Protein AF-X1SGE2-F1 (afdb_monomer_lite)

Secondary structure (DSSP, 8-state):
-------TTSTTHHHHHHHHHHHHHHHHHHHHHHHHHHHHHHHHHHHHHHHHHHHHHHHHHHHHHHHHHHHHHHHH---HHHHHHHHHHHHHHHHHHHHHHHHHHHHHHHHHHHHHHHHHHHHHT-

Sequence (126 aa):
MFPIGGNRHIAWKTQGDIHYHFFKNLFCDINYGVFKLFDRYILKEIISPFIIGLFAYTFVLLMNQILDMSELFIERGVPLQVVLVLFIYLIPAMMAFSLPMSVLLGTLSGLSRMSSDIEVTALKTL

pLDDT: mean 71.1, std 13.24, range [40.53, 89.94]

Structure (mmCIF, N/CA/C/O backbone):
data_AF-X1SGE2-F1
#
_entry.id   AF-X1SGE2-F1
#
loop_
_atom_site.group_PDB
_atom_site.id
_atom_site.type_symbol
_atom_site.label_atom_id
_atom_site.label_alt_id
_atom_site.label_comp_id
_atom_site.label_asym_id
_atom_site.label_entity_id
_atom_site.label_seq_id
_atom_site.pdbx_PDB_ins_code
_atom_site.Cartn_x
_atom_site.Cartn_y
_atom_site.Cartn_z
_atom_site.occupancy
_atom_site.B_iso_or_equiv
_atom_site.auth_seq_id
_atom_site.auth_comp_id
_atom_site.auth_asym_id
_atom_site.auth_atom_id
_atom_site.pdbx_PDB_model_num
ATOM 1 N N . MET A 1 1 ? -16.672 -3.135 -83.599 1.00 40.66 1 MET A N 1
ATOM 2 C CA . MET A 1 1 ? -17.338 -4.321 -83.027 1.00 40.66 1 MET A CA 1
ATOM 3 C C . MET A 1 1 ? -16.555 -4.744 -81.788 1.00 40.66 1 MET A C 1
ATOM 5 O O . MET A 1 1 ? -15.615 -5.512 -81.904 1.00 40.66 1 MET A O 1
ATOM 9 N N . PHE A 1 2 ? -16.872 -4.158 -80.632 1.00 40.53 2 PHE A N 1
ATOM 10 C CA . PHE A 1 2 ? -16.315 -4.542 -79.328 1.00 40.53 2 PHE A CA 1
ATOM 11 C C . PHE A 1 2 ? -17.495 -4.909 -78.420 1.00 40.53 2 PHE A C 1
ATOM 13 O O . PHE A 1 2 ? -18.455 -4.135 -78.376 1.00 40.53 2 PHE A O 1
ATOM 20 N N . PRO A 1 3 ? -17.478 -6.069 -77.742 1.00 48.53 3 PRO A N 1
ATOM 21 C CA . PRO A 1 3 ? -18.589 -6.491 -76.906 1.00 48.53 3 PRO A CA 1
ATOM 22 C C . PRO A 1 3 ? -18.569 -5.743 -75.566 1.00 48.53 3 PRO A C 1
ATOM 24 O O . PRO A 1 3 ? -17.576 -5.735 -74.841 1.00 48.53 3 PRO A O 1
ATOM 27 N N . ILE A 1 4 ? -19.700 -5.118 -75.249 1.00 66.88 4 ILE A N 1
ATOM 28 C CA . ILE A 1 4 ? -20.062 -4.616 -73.922 1.00 66.88 4 ILE A CA 1
ATOM 29 C C . ILE A 1 4 ? -20.512 -5.779 -73.030 1.00 66.88 4 ILE A C 1
ATOM 31 O O . ILE A 1 4 ? -21.477 -6.465 -73.353 1.00 66.88 4 ILE A O 1
ATOM 35 N N . GLY A 1 5 ? -19.842 -5.988 -71.892 1.00 62.06 5 GLY A N 1
ATOM 36 C CA . GLY A 1 5 ? -20.272 -6.991 -70.910 1.00 62.06 5 GLY A CA 1
ATOM 37 C C . GLY A 1 5 ? -19.218 -7.340 -69.864 1.00 62.06 5 GLY A C 1
ATOM 38 O O . GLY A 1 5 ? -18.794 -8.484 -69.777 1.00 62.06 5 GLY A O 1
ATOM 39 N N . GLY A 1 6 ? -18.771 -6.358 -69.078 1.00 54.16 6 GLY A N 1
ATOM 40 C CA . GLY A 1 6 ? -17.835 -6.569 -67.971 1.00 54.16 6 GLY A CA 1
ATOM 41 C C . GLY A 1 6 ? -18.437 -6.053 -66.673 1.00 54.16 6 GLY A C 1
ATOM 42 O O . GLY A 1 6 ? -18.661 -4.852 -66.525 1.00 54.16 6 GLY A O 1
ATOM 43 N N . ASN A 1 7 ? -18.735 -6.958 -65.747 1.00 57.78 7 ASN A N 1
ATOM 44 C CA . ASN A 1 7 ? -19.352 -6.660 -64.461 1.00 57.78 7 ASN A CA 1
ATOM 45 C C . ASN A 1 7 ? -18.354 -5.885 -63.571 1.00 57.78 7 ASN A C 1
ATOM 47 O O . ASN A 1 7 ? -17.556 -6.468 -62.842 1.00 57.78 7 ASN A O 1
ATOM 51 N N . ARG A 1 8 ? -18.362 -4.547 -63.656 1.00 55.09 8 ARG A N 1
ATOM 52 C CA . ARG A 1 8 ? -17.413 -3.637 -62.972 1.00 55.09 8 ARG A CA 1
ATOM 53 C C . ARG A 1 8 ? -17.590 -3.554 -61.444 1.00 55.09 8 ARG A C 1
ATOM 55 O O . ARG A 1 8 ? -16.845 -2.833 -60.789 1.00 55.09 8 ARG A O 1
ATOM 62 N N . HIS A 1 9 ? -18.541 -4.293 -60.869 1.00 52.88 9 HIS A N 1
ATOM 63 C CA . HIS A 1 9 ? -18.826 -4.293 -59.428 1.00 52.88 9 HIS A CA 1
ATOM 64 C C . HIS A 1 9 ? -17.979 -5.280 -58.605 1.00 52.88 9 HIS A C 1
ATOM 66 O O . HIS A 1 9 ? -17.867 -5.109 -57.396 1.00 52.88 9 HIS A O 1
ATOM 72 N N . ILE A 1 10 ? -17.355 -6.285 -59.228 1.00 57.34 10 ILE A N 1
ATOM 73 C CA . ILE A 1 10 ? -16.582 -7.329 -58.521 1.00 57.34 10 ILE A CA 1
ATOM 74 C C . ILE A 1 10 ? -15.078 -7.035 -58.415 1.00 57.34 10 ILE A C 1
ATOM 76 O O . ILE A 1 10 ? -14.409 -7.629 -57.577 1.00 57.34 10 ILE A O 1
ATOM 80 N N . ALA A 1 11 ? -14.545 -6.086 -59.191 1.00 51.72 11 ALA A N 1
ATOM 81 C CA . ALA A 1 11 ? -13.107 -5.794 -59.212 1.00 51.72 11 ALA A CA 1
ATOM 82 C C . ALA A 1 11 ? -12.598 -5.027 -57.972 1.00 51.72 11 ALA A C 1
ATOM 84 O O . ALA A 1 11 ? -11.420 -5.116 -57.643 1.00 51.72 11 ALA A O 1
ATOM 85 N N . TRP A 1 12 ? -13.471 -4.304 -57.260 1.00 47.59 12 TRP A N 1
ATOM 86 C CA . TRP A 1 12 ? -13.085 -3.534 -56.067 1.00 47.59 12 TRP A CA 1
ATOM 87 C C . TRP A 1 12 ? -13.130 -4.343 -54.763 1.00 47.59 12 TRP A C 1
ATOM 89 O O . TRP A 1 12 ? -12.598 -3.885 -53.757 1.00 47.59 12 TRP A O 1
ATOM 99 N N . LYS A 1 13 ? -13.764 -5.525 -54.753 1.00 56.19 13 LYS A N 1
ATOM 100 C CA . LYS A 1 13 ? -13.987 -6.294 -53.518 1.00 56.19 13 LYS A CA 1
ATOM 101 C C . LYS A 1 13 ? -12.751 -7.116 -53.134 1.00 56.19 13 LYS A C 1
ATOM 103 O O . LYS A 1 13 ? -12.215 -6.957 -52.050 1.00 56.19 13 LYS A O 1
ATOM 108 N N . THR A 1 14 ? -12.176 -7.859 -54.073 1.00 58.78 14 THR A N 1
ATOM 109 C CA . THR A 1 14 ? -11.042 -8.763 -53.809 1.00 58.78 14 THR A CA 1
ATOM 110 C C . THR A 1 14 ? -9.715 -8.080 -53.454 1.00 58.78 14 THR A C 1
ATOM 112 O O . THR A 1 14 ? -8.885 -8.704 -52.797 1.00 58.78 14 THR A O 1
ATOM 115 N N . GLN A 1 15 ? -9.493 -6.816 -53.838 1.00 56.78 15 GLN A N 1
ATOM 116 C CA . GLN A 1 15 ? -8.224 -6.120 -53.561 1.00 56.78 15 GLN A CA 1
ATOM 117 C C . GLN A 1 15 ? -8.125 -5.613 -52.111 1.00 56.78 15 GLN A C 1
ATOM 119 O O . GLN A 1 15 ? -7.037 -5.606 -51.537 1.00 56.78 15 GLN A O 1
ATOM 124 N N . GLY A 1 16 ? -9.251 -5.235 -51.495 1.00 55.31 16 GLY A N 1
ATOM 125 C CA . GLY A 1 16 ? -9.306 -4.944 -50.058 1.00 55.31 16 GLY A CA 1
ATOM 126 C C . GLY A 1 16 ? -9.196 -6.216 -49.218 1.00 55.31 16 GLY A C 1
ATOM 127 O O . GLY A 1 16 ? -8.594 -6.193 -48.144 1.00 55.31 16 GLY A O 1
ATOM 128 N N . ASP A 1 17 ? -9.699 -7.331 -49.763 1.00 56.69 17 ASP A N 1
ATOM 129 C CA . ASP A 1 17 ? -9.912 -8.579 -49.036 1.00 56.69 17 ASP A CA 1
ATOM 130 C C . ASP A 1 17 ? -8.655 -9.332 -48.596 1.00 56.69 17 ASP A C 1
ATOM 132 O O . ASP A 1 17 ? -8.574 -9.888 -47.496 1.00 56.69 17 ASP A O 1
ATOM 136 N N . ILE A 1 18 ? -7.616 -9.264 -49.414 1.00 60.91 18 ILE A N 1
ATOM 137 C CA . ILE A 1 18 ? -6.347 -9.948 -49.160 1.00 60.91 18 ILE A CA 1
ATOM 138 C C . ILE A 1 18 ? -5.494 -9.176 -48.143 1.00 60.91 18 ILE A C 1
ATOM 140 O O . ILE A 1 18 ? -4.808 -9.780 -47.315 1.00 60.91 18 ILE A O 1
ATOM 144 N N . HIS A 1 19 ? -5.586 -7.843 -48.142 1.00 55.09 19 HIS A N 1
ATOM 145 C CA . HIS A 1 19 ? -4.816 -6.994 -47.234 1.00 55.09 19 HIS A CA 1
ATOM 146 C C . HIS A 1 19 ? -5.301 -7.094 -45.784 1.00 55.09 19 HIS A C 1
ATOM 148 O O . HIS A 1 19 ? -4.470 -7.169 -44.878 1.00 55.09 19 HIS A O 1
ATOM 154 N N . TYR A 1 20 ? -6.614 -7.160 -45.534 1.00 56.75 20 TYR A N 1
ATOM 155 C CA . TYR A 1 20 ? -7.108 -7.277 -44.160 1.00 56.75 20 TYR A CA 1
ATOM 156 C C . TYR A 1 20 ? -6.938 -8.678 -43.566 1.00 56.75 20 TYR A C 1
ATOM 158 O O . TYR A 1 20 ? -6.706 -8.790 -42.366 1.00 56.75 20 TYR A O 1
ATOM 166 N N . HIS A 1 21 ? -6.995 -9.750 -44.365 1.00 55.50 21 HIS A N 1
ATOM 167 C CA . HIS A 1 21 ? -6.752 -11.106 -43.858 1.00 55.50 21 HIS A CA 1
ATOM 168 C C . HIS A 1 21 ? -5.275 -11.328 -43.508 1.00 55.50 21 HIS A C 1
ATOM 170 O O . HIS A 1 21 ? -4.980 -11.927 -42.474 1.00 55.50 21 HIS A O 1
ATOM 176 N N . PHE A 1 22 ? -4.353 -10.789 -44.313 1.00 60.75 22 PHE A N 1
ATOM 177 C CA . PHE A 1 22 ? -2.919 -10.812 -44.021 1.00 60.75 22 PHE A CA 1
ATOM 178 C C . PHE A 1 22 ? -2.584 -9.997 -42.763 1.00 60.75 22 PHE A C 1
ATOM 180 O O . PHE A 1 22 ? -1.919 -10.502 -41.861 1.00 60.75 22 PHE A O 1
ATOM 187 N N . PHE A 1 23 ? -3.114 -8.771 -42.654 1.00 56.38 23 PHE A N 1
ATOM 188 C CA . PHE A 1 23 ? -2.892 -7.910 -41.488 1.00 56.38 23 PHE A CA 1
ATOM 189 C C . PHE A 1 23 ? -3.491 -8.509 -40.207 1.00 56.38 23 PHE A C 1
ATOM 191 O O . PHE A 1 23 ? -2.854 -8.473 -39.159 1.00 56.38 23 PHE A O 1
ATOM 198 N N . LYS A 1 24 ? -4.682 -9.124 -40.286 1.00 52.97 24 LYS A N 1
ATOM 199 C CA . LYS A 1 24 ? -5.350 -9.772 -39.147 1.00 52.97 24 LYS A CA 1
ATOM 200 C C . LYS A 1 24 ? -4.601 -11.016 -38.665 1.00 52.97 24 LYS A C 1
ATOM 202 O O . LYS A 1 24 ? -4.463 -11.179 -37.460 1.00 52.97 24 LYS A O 1
ATOM 207 N N . ASN A 1 25 ? -4.077 -11.848 -39.567 1.00 48.06 25 ASN A N 1
ATOM 208 C CA . ASN A 1 25 ? -3.277 -13.019 -39.185 1.00 48.06 25 ASN A CA 1
ATOM 209 C C . ASN A 1 25 ? -1.916 -12.615 -38.594 1.00 48.06 25 ASN A C 1
ATOM 211 O O . ASN A 1 25 ? -1.476 -13.215 -37.620 1.00 48.06 25 ASN A O 1
ATOM 215 N N . LEU A 1 26 ? -1.298 -11.544 -39.105 1.00 57.97 26 LEU A N 1
ATOM 216 C CA . LEU A 1 26 ? -0.044 -11.009 -38.569 1.00 57.97 26 LEU A CA 1
ATOM 217 C C . LEU A 1 26 ? -0.227 -10.392 -37.169 1.00 57.97 26 LEU A C 1
ATOM 219 O O . LEU A 1 26 ? 0.561 -10.654 -36.265 1.00 57.97 26 LEU A O 1
ATOM 223 N N . PHE A 1 27 ? -1.295 -9.612 -36.960 1.00 52.47 27 PHE A N 1
ATOM 224 C CA . PHE A 1 27 ? -1.610 -9.036 -35.647 1.00 52.47 27 PHE A CA 1
ATOM 225 C C . PHE A 1 27 ? -2.083 -10.096 -34.640 1.00 52.47 27 PHE A C 1
ATOM 227 O O . PHE A 1 27 ? -1.787 -9.968 -33.458 1.00 52.47 27 PHE A O 1
ATOM 234 N N . CYS A 1 28 ? -2.792 -11.145 -35.077 1.00 52.94 28 CYS A N 1
ATOM 235 C CA . CYS A 1 28 ? -3.303 -12.196 -34.192 1.00 52.94 28 CYS A CA 1
ATOM 236 C C . CYS A 1 28 ? -2.203 -13.153 -33.700 1.00 52.94 28 CYS A C 1
ATOM 238 O O . CYS A 1 28 ? -2.325 -13.665 -32.604 1.00 52.94 28 CYS A O 1
ATOM 240 N N . ASP A 1 29 ? -1.102 -13.369 -34.425 1.00 51.47 29 ASP A N 1
ATOM 241 C CA . ASP A 1 29 ? 0.010 -14.189 -33.901 1.00 51.47 29 ASP A CA 1
ATOM 242 C C . ASP A 1 29 ? 0.982 -13.381 -33.017 1.00 51.47 29 ASP A C 1
ATOM 244 O O . ASP A 1 29 ? 1.448 -13.854 -31.979 1.00 51.47 29 ASP A O 1
ATOM 248 N N . ILE A 1 30 ? 1.251 -12.118 -33.371 1.00 55.16 30 ILE A N 1
ATOM 249 C CA . ILE A 1 30 ? 2.185 -11.248 -32.631 1.00 55.16 30 ILE A CA 1
ATOM 250 C C . ILE A 1 30 ? 1.619 -10.841 -31.260 1.00 55.16 30 ILE A C 1
ATOM 252 O O . ILE A 1 30 ? 2.363 -10.713 -30.284 1.00 55.16 30 ILE A O 1
ATOM 256 N N . ASN A 1 31 ? 0.300 -10.658 -31.160 1.00 55.44 31 ASN A N 1
ATOM 257 C CA . ASN A 1 31 ? -0.333 -10.117 -29.961 1.00 55.44 31 ASN A CA 1
ATOM 258 C C . ASN A 1 31 ? -0.342 -11.138 -28.799 1.00 55.44 31 ASN A C 1
ATOM 260 O O . ASN A 1 31 ? 0.052 -10.810 -27.691 1.00 55.44 31 ASN A O 1
ATOM 264 N N . TYR A 1 32 ? -0.630 -12.420 -29.023 1.00 60.16 32 TYR A N 1
ATOM 265 C CA . TYR A 1 32 ? -0.887 -13.355 -27.911 1.00 60.16 32 TYR A CA 1
ATOM 266 C C . TYR A 1 32 ? 0.383 -13.815 -27.172 1.00 60.16 32 TYR A C 1
ATOM 268 O O . TYR A 1 32 ? 0.316 -14.161 -25.991 1.00 60.16 32 TYR A O 1
ATOM 276 N N . GLY A 1 33 ? 1.545 -13.810 -27.836 1.00 52.78 33 GLY A N 1
ATOM 277 C CA . GLY A 1 33 ? 2.834 -14.167 -27.228 1.00 52.78 33 GLY A CA 1
ATOM 278 C C . GLY A 1 33 ? 3.538 -12.989 -26.547 1.00 52.78 33 GLY A C 1
ATOM 279 O O . GLY A 1 33 ? 4.010 -13.120 -25.416 1.00 52.78 33 GLY A O 1
ATOM 280 N N . VAL A 1 34 ? 3.575 -11.829 -27.213 1.00 54.59 34 VAL A N 1
ATOM 281 C CA . VAL A 1 34 ? 4.237 -10.617 -26.704 1.00 54.59 34 VAL A CA 1
ATOM 282 C C . VAL A 1 34 ? 3.414 -9.976 -25.593 1.00 54.59 34 VAL A C 1
ATOM 284 O O . VAL A 1 34 ? 3.994 -9.654 -24.559 1.00 54.59 34 VAL A O 1
ATOM 287 N N . PHE A 1 35 ? 2.081 -9.887 -25.731 1.00 58.31 35 PHE A N 1
ATOM 288 C CA . PHE A 1 35 ? 1.232 -9.379 -24.649 1.00 58.31 35 PHE A CA 1
ATOM 289 C C . PHE A 1 35 ? 1.354 -10.259 -23.412 1.00 58.31 35 PHE A C 1
ATOM 291 O O . PHE A 1 35 ? 1.519 -9.737 -22.330 1.00 58.31 35 PHE A O 1
ATOM 298 N N . LYS A 1 36 ? 1.447 -11.587 -23.520 1.00 62.25 36 LYS A N 1
ATOM 299 C CA . LYS A 1 36 ? 1.572 -12.434 -22.321 1.00 62.25 36 LYS A CA 1
ATOM 300 C C . LYS A 1 36 ? 2.863 -12.193 -21.518 1.00 62.25 36 LYS A C 1
ATOM 302 O O . LYS A 1 36 ? 2.856 -12.349 -20.296 1.00 62.25 36 LYS A O 1
ATOM 307 N N . LEU A 1 37 ? 3.967 -11.831 -22.181 1.00 64.88 37 LEU A N 1
ATOM 308 C CA . LEU A 1 37 ? 5.236 -11.467 -21.534 1.00 64.88 37 LEU A CA 1
ATOM 309 C C . LEU A 1 37 ? 5.213 -10.020 -21.018 1.00 64.88 37 LEU A C 1
ATOM 311 O O . LEU A 1 37 ? 5.567 -9.798 -19.860 1.00 64.88 37 LEU A O 1
ATOM 315 N N . PHE A 1 38 ? 4.758 -9.070 -21.843 1.00 65.25 38 PHE A N 1
ATOM 316 C CA . PHE A 1 38 ? 4.620 -7.655 -21.477 1.00 65.25 38 PHE A CA 1
ATOM 317 C C . PHE A 1 38 ? 3.592 -7.453 -20.360 1.00 65.25 38 PHE A C 1
ATOM 319 O O . PHE A 1 38 ? 3.912 -6.827 -19.356 1.00 65.25 38 PHE A O 1
ATOM 326 N N . ASP A 1 39 ? 2.408 -8.052 -20.471 1.00 71.75 39 ASP A N 1
ATOM 327 C CA . ASP A 1 39 ? 1.345 -8.022 -19.465 1.00 71.75 39 ASP A CA 1
ATOM 328 C C . ASP A 1 39 ? 1.826 -8.639 -18.160 1.00 71.75 39 ASP A C 1
ATOM 330 O O . ASP A 1 39 ? 1.583 -8.079 -17.100 1.00 71.75 39 ASP A O 1
ATOM 334 N N . ARG A 1 40 ? 2.561 -9.759 -18.185 1.00 73.56 40 ARG A N 1
ATOM 335 C CA . ARG A 1 40 ? 3.099 -10.350 -16.948 1.00 73.56 40 ARG A CA 1
ATOM 336 C C . ARG A 1 40 ? 4.134 -9.443 -16.283 1.00 73.56 40 ARG A C 1
ATOM 338 O O . ARG A 1 40 ? 4.204 -9.422 -15.054 1.00 73.56 40 ARG A O 1
ATOM 345 N N . TYR A 1 41 ? 4.933 -8.726 -17.070 1.00 74.44 41 TYR A N 1
ATOM 346 C CA . TYR A 1 41 ? 5.928 -7.792 -16.552 1.00 74.44 41 TYR A CA 1
ATOM 347 C C . TYR A 1 41 ? 5.255 -6.539 -15.977 1.00 74.44 41 TYR A C 1
ATOM 349 O O . TYR A 1 41 ? 5.453 -6.231 -14.808 1.00 74.44 41 TYR A O 1
ATOM 357 N N . ILE A 1 42 ? 4.358 -5.909 -16.741 1.00 73.06 42 ILE A N 1
ATOM 358 C CA . ILE A 1 42 ? 3.537 -4.756 -16.335 1.00 73.06 42 ILE A CA 1
ATOM 359 C C . ILE A 1 42 ? 2.704 -5.077 -15.095 1.00 73.06 42 ILE A C 1
ATOM 361 O O . ILE A 1 42 ? 2.714 -4.318 -14.129 1.00 73.06 42 ILE A O 1
ATOM 365 N N . LEU A 1 43 ? 2.009 -6.217 -15.081 1.00 72.88 43 LEU A N 1
ATOM 366 C CA . LEU A 1 43 ? 1.201 -6.629 -13.938 1.00 72.88 43 LEU A CA 1
ATOM 367 C C . LEU A 1 43 ? 2.065 -6.820 -12.699 1.00 72.88 43 LEU A C 1
ATOM 369 O O . LEU A 1 43 ? 1.637 -6.420 -11.627 1.00 72.88 43 LEU A O 1
ATOM 373 N N . LYS A 1 44 ? 3.279 -7.371 -12.822 1.00 77.69 44 LYS A N 1
ATOM 374 C CA . LYS A 1 44 ? 4.213 -7.511 -11.696 1.00 77.69 44 LYS A CA 1
ATOM 375 C C . LYS A 1 44 ? 4.742 -6.152 -11.219 1.00 77.69 44 LYS A C 1
ATOM 377 O O . LYS A 1 44 ? 4.852 -5.946 -10.011 1.00 77.69 44 LYS A O 1
ATOM 382 N N . GLU A 1 45 ? 5.004 -5.230 -12.144 1.00 77.88 45 GLU A N 1
ATOM 383 C CA . GLU A 1 45 ? 5.438 -3.860 -11.853 1.00 77.88 45 GLU A CA 1
ATOM 384 C C . GLU A 1 45 ? 4.346 -3.042 -11.146 1.00 77.88 45 GLU A C 1
ATOM 386 O O . GLU A 1 45 ? 4.671 -2.242 -10.276 1.00 77.88 45 GLU A O 1
ATOM 391 N N . ILE A 1 46 ? 3.067 -3.270 -11.480 1.00 80.06 46 ILE A N 1
ATOM 392 C CA . ILE A 1 46 ? 1.890 -2.618 -10.875 1.00 80.06 46 ILE A CA 1
ATOM 393 C C . ILE A 1 46 ? 1.469 -3.305 -9.567 1.00 80.06 46 ILE A C 1
ATOM 395 O O . ILE A 1 46 ? 1.059 -2.623 -8.627 1.00 80.06 46 ILE A O 1
ATOM 399 N N . ILE A 1 47 ? 1.597 -4.635 -9.455 1.00 81.50 47 ILE A N 1
ATOM 400 C CA . ILE A 1 47 ? 1.238 -5.381 -8.233 1.00 81.50 47 ILE A CA 1
ATOM 401 C C . ILE A 1 47 ? 2.051 -4.891 -7.030 1.00 81.50 47 ILE A C 1
ATOM 403 O O . ILE A 1 47 ? 1.522 -4.797 -5.925 1.00 81.50 47 ILE A O 1
ATOM 407 N N . SER A 1 48 ? 3.331 -4.570 -7.242 1.00 82.62 48 SER A N 1
ATOM 408 C CA . SER A 1 48 ? 4.238 -4.139 -6.178 1.00 82.62 48 SER A CA 1
ATOM 409 C C . SER A 1 48 ? 3.763 -2.844 -5.491 1.00 82.62 48 SER A C 1
ATOM 411 O O . SER A 1 48 ? 3.531 -2.870 -4.281 1.00 82.62 48 SER A O 1
ATOM 413 N N . PRO A 1 49 ? 3.557 -1.718 -6.205 1.00 84.81 49 PRO A N 1
ATOM 414 C CA . PRO A 1 49 ? 3.013 -0.502 -5.610 1.00 84.81 49 PRO A CA 1
ATOM 415 C C . PRO A 1 49 ? 1.537 -0.637 -5.214 1.00 84.81 49 PRO A C 1
ATOM 417 O O . PRO A 1 49 ? 1.118 0.014 -4.261 1.00 84.81 49 PRO A O 1
ATOM 420 N N . PHE A 1 50 ? 0.754 -1.500 -5.873 1.00 84.50 50 PHE A N 1
ATOM 421 C CA . PHE A 1 50 ? -0.630 -1.775 -5.479 1.00 84.50 50 PHE A CA 1
ATOM 422 C C . PHE A 1 50 ? -0.727 -2.358 -4.063 1.00 84.50 50 PHE A C 1
ATOM 424 O O . PHE A 1 50 ? -1.491 -1.849 -3.248 1.00 84.50 50 PHE A O 1
ATOM 431 N N . ILE A 1 51 ? 0.070 -3.384 -3.737 1.00 87.44 51 ILE A N 1
ATOM 432 C CA . ILE A 1 51 ? 0.052 -4.010 -2.403 1.00 87.44 51 ILE A CA 1
ATOM 433 C C . ILE A 1 51 ? 0.490 -3.014 -1.328 1.00 87.44 51 ILE A C 1
ATOM 435 O O . ILE A 1 51 ? -0.135 -2.943 -0.270 1.00 87.44 51 ILE A O 1
ATOM 439 N N . ILE A 1 52 ? 1.526 -2.216 -1.606 1.00 88.19 52 ILE A N 1
ATOM 440 C CA . ILE A 1 52 ? 2.005 -1.174 -0.688 1.00 88.19 52 ILE A CA 1
ATOM 441 C C . ILE A 1 52 ? 0.910 -0.125 -0.459 1.00 88.19 52 ILE A C 1
ATOM 443 O O . ILE A 1 52 ? 0.616 0.214 0.686 1.00 88.19 52 ILE A O 1
ATOM 447 N N . GLY A 1 53 ? 0.266 0.345 -1.532 1.00 87.44 53 GLY A N 1
ATOM 448 C CA . GLY A 1 53 ? -0.837 1.300 -1.460 1.00 87.44 53 GLY A CA 1
ATOM 449 C C . GLY A 1 53 ? -2.040 0.750 -0.696 1.00 87.44 53 GLY A C 1
ATOM 450 O O . GLY A 1 53 ? -2.610 1.453 0.133 1.00 87.44 53 GLY A O 1
ATOM 451 N N . LEU A 1 54 ? -2.394 -0.518 -0.914 1.00 87.19 54 LEU A N 1
ATOM 452 C CA . LEU A 1 54 ? -3.488 -1.195 -0.219 1.00 87.19 54 LEU A CA 1
ATOM 453 C C . LEU A 1 54 ? -3.202 -1.337 1.280 1.00 87.19 54 LEU A C 1
ATOM 455 O O . LEU A 1 54 ? -4.077 -1.039 2.095 1.00 87.19 54 LEU A O 1
ATOM 459 N N . PHE A 1 55 ? -1.980 -1.722 1.659 1.00 88.56 55 PHE A N 1
ATOM 460 C CA . PHE A 1 55 ? -1.567 -1.794 3.064 1.00 88.56 55 PHE A CA 1
ATOM 461 C C . PHE A 1 55 ? -1.567 -0.419 3.733 1.00 88.56 55 PHE A C 1
ATOM 463 O O . PHE A 1 55 ? -2.120 -0.274 4.822 1.00 88.56 55 PHE A O 1
ATOM 470 N N . ALA A 1 56 ? -0.996 0.593 3.076 1.00 89.94 56 ALA A N 1
ATOM 471 C CA . ALA A 1 56 ? -0.953 1.955 3.593 1.00 89.94 56 ALA A CA 1
ATOM 472 C C . ALA A 1 56 ? -2.365 2.524 3.802 1.00 89.94 56 ALA A C 1
ATOM 474 O O . ALA A 1 56 ? -2.672 3.014 4.887 1.00 89.94 56 ALA A O 1
ATOM 475 N N . TYR A 1 57 ? -3.253 2.392 2.809 1.00 88.06 57 TYR A N 1
ATOM 476 C CA . TYR A 1 57 ? -4.642 2.842 2.934 1.00 88.06 57 TYR A CA 1
ATOM 477 C C . TYR A 1 57 ? -5.393 2.106 4.043 1.00 88.06 57 TYR A C 1
ATOM 479 O O . TYR A 1 57 ? -6.079 2.740 4.841 1.00 88.06 57 TYR A O 1
ATOM 487 N N . THR A 1 58 ? -5.252 0.780 4.115 1.00 85.31 58 THR A N 1
ATOM 488 C CA . THR A 1 58 ? -5.910 -0.033 5.149 1.00 85.31 58 THR A CA 1
ATOM 489 C C . THR A 1 58 ? -5.446 0.378 6.546 1.00 85.31 58 THR A C 1
ATOM 491 O O . THR A 1 58 ? -6.265 0.534 7.448 1.00 85.31 58 THR A O 1
ATOM 494 N N . PHE A 1 59 ? -4.144 0.617 6.719 1.00 88.38 59 PHE A N 1
ATOM 495 C CA . PHE A 1 59 ? -3.570 1.062 7.985 1.00 88.38 59 PHE A CA 1
ATOM 496 C C . PHE A 1 59 ? -4.075 2.452 8.402 1.00 88.38 59 PHE A C 1
ATOM 498 O O . PHE A 1 59 ? -4.499 2.641 9.542 1.00 88.38 59 PHE A O 1
ATOM 505 N N . VAL A 1 60 ? -4.085 3.416 7.476 1.00 89.81 60 VAL A N 1
ATOM 506 C CA . VAL A 1 60 ? -4.562 4.784 7.737 1.00 89.81 60 VAL A CA 1
ATOM 507 C C . VAL A 1 60 ? -6.057 4.809 8.072 1.00 89.81 60 VAL A C 1
ATOM 509 O O . VAL A 1 60 ? -6.467 5.527 8.986 1.00 89.81 60 VAL A O 1
ATOM 512 N N . LEU A 1 61 ? -6.878 4.015 7.376 1.00 84.69 61 LEU A N 1
ATOM 513 C CA . LEU A 1 61 ? -8.312 3.910 7.668 1.00 84.69 61 LEU A CA 1
ATOM 514 C C . LEU A 1 61 ? -8.566 3.314 9.057 1.00 84.69 61 LEU A C 1
ATOM 516 O O . LEU A 1 61 ? -9.358 3.869 9.813 1.00 84.69 61 LEU A O 1
ATOM 520 N N . LEU A 1 62 ? -7.851 2.246 9.430 1.00 82.00 62 LEU A N 1
ATOM 521 C CA . LEU A 1 62 ? -7.954 1.634 10.761 1.00 82.00 62 LEU A CA 1
ATOM 522 C C . LEU A 1 62 ? -7.605 2.614 11.888 1.00 82.00 62 LEU A C 1
ATOM 524 O O . LEU A 1 62 ? -8.310 2.656 12.893 1.00 82.00 62 LEU A O 1
ATOM 528 N N . MET A 1 63 ? -6.546 3.412 11.719 1.00 85.31 63 MET A N 1
ATOM 529 C CA . MET A 1 63 ? -6.158 4.439 12.694 1.00 85.31 63 MET A CA 1
ATOM 530 C C . MET A 1 63 ? -7.258 5.486 12.898 1.00 85.31 63 MET A C 1
ATOM 532 O O . MET A 1 63 ? -7.608 5.771 14.041 1.00 85.31 63 MET A O 1
ATOM 536 N N . ASN A 1 64 ? -7.844 6.009 11.814 1.00 83.19 64 ASN A N 1
ATOM 537 C CA . ASN A 1 64 ? -8.969 6.949 11.912 1.00 83.19 64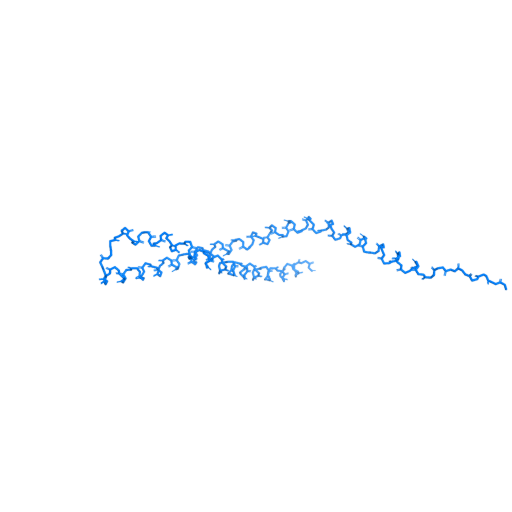 ASN A CA 1
ATOM 538 C C . ASN A 1 64 ? -10.174 6.312 12.614 1.00 83.19 64 ASN A C 1
ATOM 540 O O . ASN A 1 64 ? -10.756 6.906 13.515 1.00 83.19 64 ASN A O 1
ATOM 544 N N . GLN A 1 65 ? -10.494 5.063 12.269 1.00 76.00 65 GLN A N 1
ATOM 545 C CA . GLN A 1 65 ? -11.625 4.343 12.849 1.00 76.00 65 GLN A CA 1
ATOM 546 C C . GLN A 1 65 ? -11.511 4.190 14.369 1.00 76.00 65 GLN A C 1
ATOM 548 O O . GLN A 1 65 ? -12.505 4.299 15.078 1.00 76.00 65 GLN A O 1
ATOM 553 N N . ILE A 1 66 ? -10.308 3.906 14.876 1.00 77.44 66 ILE A N 1
ATOM 554 C CA . ILE A 1 66 ? -10.072 3.734 16.314 1.00 77.44 66 ILE A CA 1
ATOM 555 C C . ILE A 1 66 ? -10.282 5.058 17.058 1.00 77.44 66 ILE A C 1
ATOM 557 O O . ILE A 1 66 ? -10.868 5.044 18.139 1.00 77.44 66 ILE A O 1
ATOM 561 N N . LEU A 1 67 ? -9.853 6.184 16.476 1.00 78.56 67 LEU A N 1
ATOM 562 C CA . LEU A 1 67 ? -10.062 7.515 17.050 1.00 78.56 67 LEU A CA 1
ATOM 563 C C . LEU A 1 67 ? -11.560 7.846 17.134 1.00 78.56 67 LEU A C 1
ATOM 565 O O . LEU A 1 67 ? -12.049 8.107 18.234 1.00 78.56 67 LEU A O 1
ATOM 569 N N . ASP A 1 68 ? -12.302 7.695 16.033 1.00 73.88 68 ASP A N 1
ATOM 570 C CA . ASP A 1 68 ? -13.750 7.965 15.984 1.00 73.88 68 ASP A CA 1
ATOM 571 C C . ASP A 1 68 ? -14.549 7.068 16.946 1.00 73.88 68 ASP A C 1
ATOM 573 O O . ASP A 1 68 ? -15.461 7.509 17.647 1.00 73.88 68 ASP A O 1
ATOM 577 N N . MET A 1 69 ? -14.204 5.776 17.010 1.00 66.62 69 MET A N 1
ATOM 578 C CA . MET A 1 69 ? -14.888 4.824 17.892 1.00 66.62 69 MET A CA 1
ATOM 579 C C . MET A 1 69 ? -14.579 5.087 19.370 1.00 66.62 69 MET A C 1
ATOM 581 O O . MET A 1 69 ? -15.416 4.786 20.222 1.00 66.62 69 MET A O 1
ATOM 585 N N . SER A 1 70 ? -13.401 5.640 19.688 1.00 68.62 70 SER A N 1
ATOM 586 C CA . SER A 1 70 ? -13.003 5.959 21.064 1.00 68.62 70 SER A CA 1
ATOM 587 C C . SER A 1 70 ? -13.778 7.144 21.647 1.00 68.62 70 SER A C 1
ATOM 589 O O . SER A 1 70 ? -14.183 7.082 22.809 1.00 68.62 70 SER A O 1
ATOM 591 N N . GLU A 1 71 ? -14.081 8.166 20.841 1.00 68.00 71 GLU A N 1
ATOM 592 C CA . GLU A 1 71 ? -14.928 9.291 21.261 1.00 68.00 71 GLU A CA 1
ATOM 593 C C . GLU A 1 71 ? -16.364 8.830 21.547 1.00 68.00 71 GLU A C 1
ATOM 595 O O . GLU A 1 71 ? -16.919 9.120 22.609 1.00 68.00 71 GLU A O 1
ATOM 600 N N . LEU A 1 72 ? -16.934 8.004 20.662 1.00 63.66 72 LEU A N 1
ATOM 601 C CA . LEU A 1 72 ? -18.265 7.410 20.849 1.00 63.66 72 LEU A CA 1
ATOM 602 C C . LEU A 1 72 ? -18.347 6.504 22.089 1.00 63.66 72 LEU A C 1
ATOM 604 O O . LEU A 1 72 ? -19.401 6.400 22.725 1.00 63.66 72 LEU A O 1
ATOM 608 N N . PHE A 1 73 ? -17.237 5.857 22.452 1.00 63.50 73 PHE A N 1
ATOM 609 C CA . PHE A 1 73 ? -17.133 5.043 23.661 1.00 63.50 73 PHE A CA 1
ATOM 610 C C . PHE A 1 73 ? -17.247 5.888 24.935 1.00 63.50 73 PHE A C 1
ATOM 612 O O . PHE A 1 73 ? -17.935 5.486 25.877 1.00 63.50 73 PHE A O 1
ATOM 619 N N . ILE A 1 74 ? -16.602 7.059 24.945 1.00 61.66 74 ILE A N 1
ATOM 620 C CA . ILE A 1 74 ? -16.579 7.988 26.083 1.00 61.66 74 ILE A CA 1
ATOM 621 C C . ILE A 1 74 ? -17.943 8.664 26.263 1.00 61.66 74 ILE A C 1
ATOM 623 O O . ILE A 1 74 ? -18.398 8.816 27.395 1.00 61.66 74 ILE A O 1
ATOM 627 N N . GLU A 1 75 ? -18.633 9.017 25.174 1.00 61.72 75 GLU A N 1
ATOM 628 C CA . GLU A 1 75 ? -19.918 9.722 25.260 1.00 61.72 75 GLU A CA 1
ATOM 629 C C . GLU A 1 75 ? -21.128 8.825 25.575 1.00 61.72 75 GLU A C 1
ATOM 631 O O . GLU A 1 75 ? -22.114 9.308 26.137 1.00 61.72 75 GLU A O 1
ATOM 636 N N . ARG A 1 76 ? -21.117 7.538 25.193 1.00 61.53 76 ARG A N 1
ATOM 637 C CA . ARG A 1 76 ? -22.334 6.693 25.222 1.00 61.53 76 ARG A CA 1
ATOM 638 C C . ARG A 1 76 ? -22.216 5.364 25.969 1.00 61.53 76 ARG A C 1
ATOM 640 O O . ARG A 1 76 ? -23.236 4.693 26.113 1.00 61.53 76 ARG A O 1
ATOM 647 N N . GLY A 1 77 ? -21.036 4.977 26.466 1.00 61.41 77 GLY A N 1
ATOM 648 C CA . GLY A 1 77 ? -20.877 3.752 27.266 1.00 61.41 77 GLY A CA 1
ATOM 649 C C . GLY A 1 77 ? -21.320 2.478 26.532 1.00 61.41 77 GLY A C 1
ATOM 650 O O . GLY A 1 77 ? -21.924 1.585 27.126 1.00 61.41 77 GLY A O 1
ATOM 651 N N . VAL A 1 78 ? -21.084 2.417 25.219 1.00 64.88 78 VAL A N 1
ATO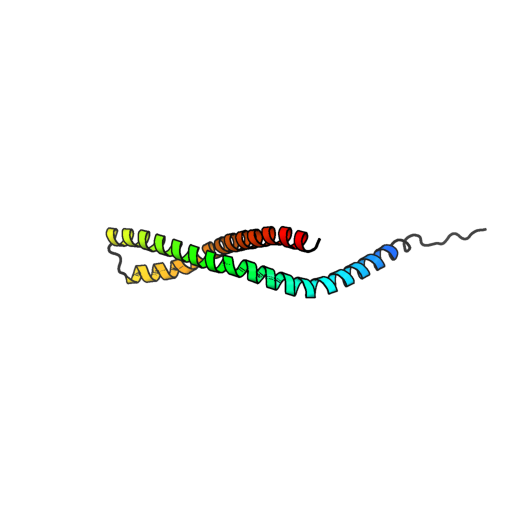M 652 C CA . VAL A 1 78 ? -21.541 1.317 24.360 1.00 64.88 78 VAL A CA 1
ATOM 653 C C . VAL A 1 78 ? -20.767 0.033 24.702 1.00 64.88 78 VAL A C 1
ATOM 655 O O . VAL A 1 78 ? -19.540 0.065 24.780 1.00 64.88 78 VAL A O 1
ATOM 658 N N . PRO A 1 79 ? -21.432 -1.122 24.895 1.00 70.81 79 PRO A N 1
ATOM 659 C CA . PRO A 1 79 ? -20.744 -2.377 25.190 1.00 70.81 79 PRO A CA 1
ATOM 660 C C . PRO A 1 79 ? -19.798 -2.790 24.049 1.00 70.81 79 PRO A C 1
ATOM 662 O O . PRO A 1 79 ? -20.177 -2.755 22.876 1.00 70.81 79 PRO A O 1
ATOM 665 N N . LEU A 1 80 ? -18.588 -3.258 24.400 1.00 69.69 80 LEU A N 1
ATOM 666 C CA . LEU A 1 80 ? -17.522 -3.685 23.465 1.00 69.69 80 LEU A CA 1
ATOM 667 C C . LEU A 1 80 ? -18.011 -4.639 22.360 1.00 69.69 80 LEU A C 1
ATOM 669 O O . LEU A 1 80 ? -17.520 -4.591 21.234 1.00 69.69 80 LEU A O 1
ATOM 673 N N . GLN A 1 81 ? -19.000 -5.484 22.661 1.00 74.94 81 GLN A N 1
ATOM 674 C CA . GLN A 1 81 ? -19.604 -6.409 21.698 1.00 74.94 81 GLN A CA 1
ATOM 675 C C . GLN A 1 81 ? -20.255 -5.709 20.501 1.00 74.94 81 GLN A C 1
ATOM 677 O O . GLN A 1 81 ? -20.111 -6.180 19.376 1.00 74.94 81 GLN A O 1
ATOM 682 N N . VAL A 1 82 ? -20.942 -4.585 20.717 1.00 76.81 82 VAL A N 1
ATOM 683 C CA . VAL A 1 82 ? -21.613 -3.850 19.633 1.00 76.81 82 VAL A CA 1
ATOM 684 C C . VAL A 1 82 ? -20.580 -3.192 18.723 1.00 76.81 82 VAL A C 1
ATOM 686 O O . VAL A 1 82 ? -20.731 -3.228 17.504 1.00 76.81 82 VAL A O 1
ATOM 689 N N . VAL A 1 83 ? -19.491 -2.675 19.296 1.00 75.75 83 VAL A N 1
ATOM 690 C CA . VAL A 1 83 ? -18.387 -2.086 18.525 1.00 75.75 83 VAL A CA 1
ATOM 691 C C . VAL A 1 83 ? -17.716 -3.123 17.635 1.00 75.75 83 VAL A C 1
ATOM 693 O O . VAL A 1 83 ? -17.455 -2.838 16.474 1.00 75.75 83 VAL A O 1
ATOM 696 N N . LEU A 1 84 ? -17.512 -4.345 18.129 1.00 79.00 84 LEU A N 1
ATOM 697 C CA . LEU A 1 84 ? -16.901 -5.425 17.352 1.00 79.00 84 LEU A CA 1
ATOM 698 C C . LEU A 1 84 ? -17.760 -5.818 16.135 1.00 79.00 84 LEU A C 1
ATOM 700 O O . LEU A 1 84 ? -17.235 -5.989 15.035 1.00 79.00 84 LEU A O 1
ATOM 704 N N . VAL A 1 85 ? -19.086 -5.885 16.305 1.00 82.62 85 VAL A N 1
ATOM 705 C CA . VAL A 1 85 ? -20.031 -6.134 15.201 1.00 82.62 85 VAL A CA 1
ATOM 706 C C . VAL A 1 85 ? -20.035 -4.976 14.203 1.00 82.62 85 VAL A C 1
ATOM 708 O O . VAL A 1 85 ? -20.007 -5.216 12.995 1.00 82.62 85 VAL A O 1
ATOM 711 N N . LEU A 1 86 ? -20.012 -3.728 14.687 1.00 80.25 86 LEU A N 1
ATOM 712 C CA . LEU A 1 86 ? -19.911 -2.549 13.826 1.00 80.25 86 LEU A CA 1
ATOM 713 C C . LEU A 1 86 ? -18.619 -2.578 13.004 1.00 80.25 86 LEU A C 1
ATOM 715 O O . LEU A 1 86 ? -18.660 -2.355 11.800 1.00 80.25 86 LEU A O 1
ATOM 719 N N . PHE A 1 87 ? -17.494 -2.919 13.635 1.00 78.19 87 PHE A N 1
ATOM 720 C CA . PHE A 1 87 ? -16.184 -3.012 12.994 1.00 78.19 87 PHE A CA 1
ATOM 721 C C . PHE A 1 87 ? -16.184 -4.037 11.854 1.00 78.19 87 PHE A C 1
ATOM 723 O O . PHE A 1 87 ? -15.725 -3.742 10.753 1.00 78.19 87 PHE A O 1
ATOM 730 N N . ILE A 1 88 ? -16.767 -5.219 12.086 1.00 84.25 88 ILE A N 1
ATOM 731 C CA . ILE A 1 88 ? -16.916 -6.264 11.061 1.00 84.25 88 ILE A CA 1
ATOM 732 C C . ILE A 1 88 ? -17.784 -5.780 9.895 1.00 84.25 88 ILE A C 1
ATOM 734 O O . ILE A 1 88 ? -17.483 -6.102 8.750 1.00 84.25 88 ILE A O 1
ATOM 738 N N . TYR A 1 89 ? -18.833 -4.997 10.158 1.00 83.56 89 TYR A N 1
ATOM 739 C CA . TYR A 1 89 ? -19.692 -4.441 9.108 1.00 83.56 89 TYR A CA 1
ATOM 740 C C . TYR A 1 89 ? -19.008 -3.316 8.314 1.00 83.56 89 TYR A C 1
ATOM 742 O O . TYR A 1 89 ? -19.296 -3.108 7.134 1.00 83.56 89 TYR A O 1
ATOM 750 N N . LEU A 1 90 ? -18.071 -2.610 8.948 1.00 79.06 90 LEU A N 1
ATOM 751 C CA . LEU A 1 90 ? -17.364 -1.470 8.374 1.00 79.06 90 LEU A CA 1
ATOM 752 C C . LEU A 1 90 ? -16.189 -1.885 7.483 1.00 79.06 90 LEU A C 1
ATOM 754 O O . LEU A 1 90 ? -15.935 -1.231 6.475 1.00 79.06 90 LEU A O 1
ATOM 758 N N . ILE A 1 91 ? -15.521 -3.002 7.790 1.00 82.56 91 ILE A N 1
ATOM 759 C CA . ILE A 1 91 ? -14.430 -3.558 6.970 1.00 82.56 91 ILE A CA 1
ATOM 760 C C . ILE A 1 91 ? -14.836 -3.751 5.488 1.00 82.56 91 ILE A C 1
ATOM 762 O O . ILE A 1 91 ? -14.134 -3.217 4.628 1.00 82.56 91 ILE A O 1
ATOM 766 N N . PRO A 1 92 ? -15.947 -4.439 5.137 1.00 83.25 92 PRO A N 1
ATOM 767 C CA . PRO A 1 92 ? -16.361 -4.603 3.743 1.00 83.25 92 PRO A CA 1
ATOM 768 C C . PRO A 1 92 ? -16.653 -3.269 3.047 1.00 83.25 92 PRO A C 1
ATOM 770 O O . PRO A 1 92 ? -16.294 -3.091 1.883 1.00 83.25 92 PRO A O 1
ATOM 773 N N . ALA A 1 93 ? -17.271 -2.322 3.760 1.00 83.00 93 ALA A N 1
ATOM 774 C CA . ALA A 1 93 ? -17.564 -0.995 3.225 1.00 83.00 93 ALA A CA 1
ATOM 775 C C . ALA A 1 93 ? -16.272 -0.218 2.922 1.00 83.00 93 ALA A C 1
ATOM 777 O O . ALA A 1 93 ? -16.128 0.353 1.844 1.00 83.00 93 ALA A O 1
ATOM 778 N N . MET A 1 94 ? -15.299 -0.256 3.834 1.00 80.69 94 MET A N 1
ATOM 779 C CA . MET A 1 94 ? -13.989 0.376 3.664 1.00 80.69 94 MET A CA 1
ATOM 780 C C . MET A 1 94 ? -13.179 -0.269 2.530 1.00 80.69 94 MET A C 1
ATOM 782 O O . MET A 1 94 ? -12.566 0.444 1.736 1.00 80.69 94 MET A O 1
ATOM 786 N N . MET A 1 95 ? -13.212 -1.601 2.399 1.00 82.69 95 MET A N 1
ATOM 787 C CA . MET A 1 95 ? -12.531 -2.320 1.314 1.00 82.69 95 MET A CA 1
ATOM 788 C C . MET A 1 95 ? -13.078 -1.952 -0.069 1.00 82.69 95 MET A C 1
ATOM 790 O O . MET A 1 95 ? -12.302 -1.826 -1.016 1.00 82.69 95 MET A O 1
ATOM 794 N N . ALA A 1 96 ? -14.390 -1.729 -0.195 1.00 87.12 96 ALA A N 1
ATOM 795 C CA . ALA A 1 96 ? -15.000 -1.318 -1.460 1.00 87.12 96 ALA A CA 1
ATOM 796 C C . ALA A 1 96 ? -14.455 0.029 -1.973 1.00 87.12 96 ALA A C 1
ATOM 798 O O . ALA A 1 96 ? -14.313 0.207 -3.181 1.00 87.12 96 ALA A O 1
ATOM 799 N N . PHE A 1 97 ? -14.097 0.952 -1.071 1.00 82.00 97 PHE A N 1
ATOM 800 C CA . PHE A 1 97 ? -13.493 2.243 -1.424 1.00 82.00 97 PHE A CA 1
ATOM 801 C C . PHE A 1 97 ? -11.959 2.205 -1.491 1.00 82.00 97 PHE A C 1
ATOM 803 O O . PHE A 1 97 ? -11.364 2.888 -2.326 1.00 82.00 97 PHE A O 1
ATOM 810 N N . SER A 1 98 ? -11.294 1.402 -0.655 1.00 84.38 98 SER A N 1
ATOM 811 C CA . SER A 1 98 ? -9.828 1.315 -0.648 1.00 84.38 98 SER A CA 1
ATOM 812 C C . SER A 1 98 ? -9.272 0.564 -1.862 1.00 84.38 98 SER A C 1
ATOM 814 O O . SER A 1 98 ? -8.170 0.872 -2.322 1.00 84.38 98 SER A O 1
ATOM 816 N N . LEU A 1 99 ? -10.035 -0.373 -2.437 1.00 87.06 99 LEU A N 1
ATOM 817 C CA . LEU A 1 99 ? -9.664 -1.086 -3.661 1.00 87.06 99 LEU A CA 1
ATOM 818 C C . LEU A 1 99 ? -9.426 -0.137 -4.854 1.00 87.06 99 LEU A C 1
ATOM 820 O O . LEU A 1 99 ? -8.303 -0.116 -5.352 1.00 87.06 99 LEU A O 1
ATOM 824 N N . PRO A 1 100 ? -10.384 0.694 -5.310 1.00 86.31 100 PRO A N 1
ATOM 825 C CA . PRO A 1 100 ? -10.145 1.596 -6.440 1.00 86.31 100 PRO A CA 1
ATOM 826 C C . PRO A 1 100 ? -9.062 2.648 -6.149 1.00 86.31 100 PRO A C 1
ATOM 828 O O . PRO A 1 100 ? -8.289 2.983 -7.044 1.00 86.31 100 PRO A O 1
ATOM 831 N N . MET A 1 101 ? -8.943 3.122 -4.903 1.00 89.25 101 MET A N 1
ATOM 832 C CA . MET A 1 101 ? -7.895 4.077 -4.512 1.00 89.25 101 MET A CA 1
ATOM 833 C C . MET A 1 101 ? -6.489 3.458 -4.537 1.00 89.25 101 MET A C 1
ATOM 835 O O . MET A 1 101 ? -5.543 4.072 -5.031 1.00 89.25 101 MET A O 1
ATOM 839 N N . SER A 1 102 ? -6.338 2.223 -4.052 1.00 88.12 102 SER A N 1
ATOM 840 C CA . SER A 1 102 ? -5.062 1.499 -4.117 1.00 88.12 102 SER A CA 1
ATOM 841 C C . SER A 1 102 ? -4.694 1.108 -5.548 1.00 88.12 102 SER A C 1
ATOM 843 O O . SER A 1 102 ? -3.520 1.191 -5.908 1.00 88.12 102 SER A O 1
ATOM 845 N N . VAL A 1 103 ? -5.676 0.769 -6.396 1.00 87.25 103 VAL A N 1
ATOM 846 C CA . VAL A 1 103 ? -5.465 0.586 -7.843 1.00 87.25 103 VAL A CA 1
ATOM 847 C C . VAL A 1 103 ? -4.956 1.878 -8.482 1.00 87.25 103 VAL A C 1
ATOM 849 O O . VAL A 1 103 ? -4.004 1.829 -9.259 1.00 87.25 103 VAL A O 1
ATOM 852 N N . LEU A 1 104 ? -5.525 3.036 -8.140 1.00 89.81 104 LEU A N 1
ATOM 853 C CA . LEU A 1 104 ? -5.071 4.327 -8.662 1.00 89.81 104 LEU A CA 1
ATOM 854 C C . LEU A 1 104 ? -3.606 4.612 -8.287 1.00 89.81 104 LEU A C 1
ATOM 856 O O . LEU A 1 104 ? -2.796 4.931 -9.154 1.00 89.81 104 LEU A O 1
ATOM 860 N N . LEU A 1 105 ? -3.243 4.432 -7.013 1.00 88.50 105 LEU A N 1
ATOM 861 C CA . LEU A 1 105 ? -1.856 4.589 -6.557 1.00 88.50 105 LEU A CA 1
ATOM 862 C C . LEU A 1 105 ? -0.901 3.592 -7.222 1.00 88.50 105 LEU A C 1
ATOM 864 O O . LEU A 1 105 ? 0.192 3.971 -7.647 1.00 88.50 105 LEU A O 1
ATOM 868 N N . GLY A 1 106 ? -1.303 2.323 -7.311 1.00 86.25 106 GLY A N 1
ATOM 869 C CA . GLY A 1 106 ? -0.504 1.254 -7.903 1.00 86.25 106 GLY A CA 1
ATOM 870 C C . GLY A 1 106 ? -0.235 1.485 -9.387 1.00 86.25 106 GLY A C 1
ATOM 871 O O . GLY A 1 106 ? 0.908 1.396 -9.832 1.00 86.25 106 GLY A O 1
ATOM 872 N N . THR A 1 107 ? -1.272 1.843 -10.144 1.00 84.50 107 THR A N 1
ATOM 873 C CA . THR A 1 107 ? -1.161 2.142 -11.577 1.00 84.50 107 THR A CA 1
ATOM 874 C C . THR A 1 107 ? -0.323 3.392 -11.826 1.00 84.50 107 THR A C 1
ATOM 876 O O . THR A 1 107 ? 0.606 3.325 -12.624 1.00 84.50 107 THR A O 1
ATOM 879 N N . LEU A 1 108 ? -0.555 4.495 -11.104 1.00 88.81 108 LEU A N 1
ATOM 880 C CA . LEU A 1 108 ? 0.232 5.724 -11.256 1.00 88.81 108 LEU A CA 1
ATOM 881 C C . LEU A 1 108 ? 1.719 5.496 -10.951 1.00 88.81 108 LEU A C 1
ATOM 883 O O . LEU A 1 108 ? 2.585 5.925 -11.710 1.00 88.81 108 LEU A O 1
ATOM 887 N N . SER A 1 109 ? 2.017 4.779 -9.867 1.00 86.12 109 SER A N 1
ATOM 888 C CA . SER A 1 109 ? 3.397 4.474 -9.467 1.00 86.12 109 SER A CA 1
ATOM 889 C C . SER A 1 109 ? 4.074 3.501 -10.437 1.00 86.12 109 SER A C 1
ATOM 891 O O . SER A 1 109 ? 5.251 3.662 -10.756 1.00 86.12 109 SER A O 1
ATOM 893 N N . GLY A 1 110 ? 3.334 2.502 -10.932 1.00 82.19 110 GLY A N 1
ATOM 894 C CA . GLY A 1 110 ? 3.805 1.566 -11.952 1.00 82.19 110 GLY A CA 1
ATOM 895 C C . GLY A 1 110 ? 4.133 2.277 -13.264 1.00 82.19 110 GLY A C 1
ATOM 896 O O . GLY A 1 110 ? 5.246 2.144 -13.767 1.00 82.19 110 GLY A O 1
ATOM 897 N N . LEU A 1 111 ? 3.214 3.108 -13.773 1.00 81.31 111 LEU A N 1
ATOM 898 C CA . LEU A 1 111 ? 3.450 3.921 -14.969 1.00 81.31 111 LEU A CA 1
ATOM 899 C C . LEU A 1 111 ? 4.613 4.898 -14.775 1.00 81.31 111 LEU A C 1
ATOM 901 O O . LEU A 1 111 ? 5.415 5.062 -15.688 1.00 81.31 111 LEU A O 1
ATOM 905 N N . SER A 1 112 ? 4.736 5.517 -13.599 1.00 85.19 112 SER A N 1
ATOM 906 C CA . SER A 1 112 ? 5.837 6.435 -13.290 1.00 85.19 112 SER A CA 1
ATOM 907 C C . SER A 1 112 ? 7.205 5.755 -13.411 1.00 85.19 112 SER A C 1
ATOM 909 O O . SER A 1 112 ? 8.107 6.320 -14.029 1.00 85.19 112 SER A O 1
ATOM 911 N N . ARG A 1 113 ? 7.349 4.524 -12.900 1.00 79.88 113 ARG A N 1
ATOM 912 C CA . ARG A 1 113 ? 8.592 3.749 -13.039 1.00 79.88 113 ARG A CA 1
ATOM 913 C C . ARG A 1 113 ? 8.844 3.332 -14.484 1.00 79.88 113 ARG A C 1
ATOM 915 O O . ARG A 1 113 ? 9.923 3.585 -15.007 1.00 79.88 113 ARG A O 1
ATOM 922 N N . MET A 1 114 ? 7.830 2.791 -15.160 1.00 73.62 114 MET A N 1
ATOM 923 C CA . MET A 1 114 ? 7.969 2.366 -16.556 1.00 73.62 114 MET A CA 1
ATOM 924 C C . MET A 1 114 ? 8.304 3.533 -17.494 1.00 73.62 114 MET A C 1
ATOM 926 O O . MET A 1 114 ? 9.149 3.379 -18.365 1.00 73.62 114 MET A O 1
ATOM 930 N N . SER A 1 115 ? 7.702 4.710 -17.302 1.00 79.06 115 SER A N 1
ATOM 931 C CA . SER A 1 115 ? 8.006 5.905 -18.099 1.00 79.06 115 SER A CA 1
ATOM 932 C C . SER A 1 115 ? 9.459 6.351 -17.933 1.00 79.06 115 SER A C 1
ATOM 934 O O . SER A 1 115 ? 10.081 6.747 -18.913 1.00 79.06 115 SER A O 1
ATOM 936 N N . SER A 1 116 ? 10.007 6.254 -16.717 1.00 76.56 116 SER A N 1
ATOM 937 C CA . SER A 1 116 ? 11.414 6.571 -16.453 1.00 76.56 116 SER A CA 1
ATOM 938 C C . SER A 1 116 ? 12.363 5.533 -17.060 1.00 76.56 116 SER A C 1
ATOM 940 O O . SER A 1 116 ? 13.443 5.884 -17.532 1.00 76.56 116 SER A O 1
ATOM 942 N N . ASP A 1 117 ? 11.972 4.258 -17.062 1.00 73.88 117 ASP A N 1
ATOM 943 C CA . ASP A 1 117 ? 12.810 3.163 -17.553 1.00 73.88 117 ASP A CA 1
ATOM 944 C C . ASP A 1 117 ? 12.803 3.052 -19.093 1.00 73.88 117 ASP A C 1
ATOM 946 O O . ASP A 1 117 ? 13.787 2.597 -19.683 1.00 73.88 117 ASP A O 1
ATOM 950 N N . ILE A 1 118 ? 11.735 3.496 -19.773 1.00 68.75 118 ILE A N 1
ATOM 951 C CA . ILE A 1 118 ? 11.614 3.449 -21.244 1.00 68.75 118 ILE A CA 1
ATOM 952 C C . ILE A 1 118 ? 12.578 4.430 -21.930 1.00 68.75 118 ILE A C 1
ATOM 954 O O . ILE A 1 118 ? 13.196 4.068 -22.932 1.00 68.75 118 ILE A O 1
ATOM 958 N N . GLU A 1 119 ? 12.774 5.632 -21.385 1.00 65.94 119 GLU A N 1
ATOM 959 C CA . GLU A 1 119 ? 13.719 6.609 -21.949 1.00 65.94 119 GLU A CA 1
ATOM 960 C C . GLU A 1 119 ? 15.176 6.138 -21.809 1.00 65.94 119 GLU A C 1
ATOM 962 O O . GLU A 1 119 ? 15.964 6.235 -22.750 1.00 65.94 119 GLU A O 1
ATOM 967 N N . VAL A 1 120 ? 15.527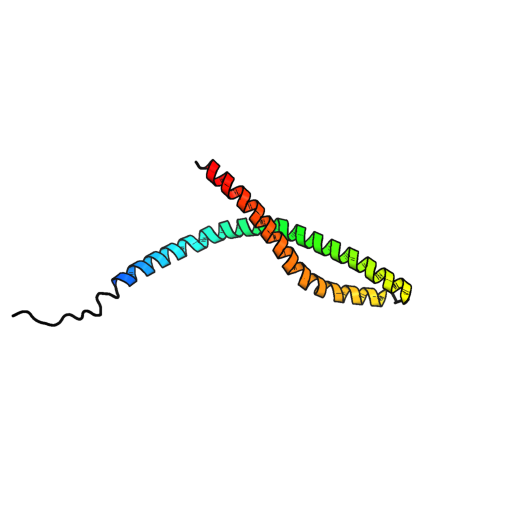 5.535 -20.669 1.00 60.56 120 VAL A N 1
ATOM 968 C CA . VAL A 1 120 ? 16.884 5.020 -20.411 1.00 60.56 120 VAL A CA 1
ATOM 969 C C . VAL A 1 120 ? 17.166 3.749 -21.216 1.00 60.56 120 VAL A C 1
ATOM 971 O O . VAL A 1 120 ? 18.271 3.568 -21.729 1.00 60.56 120 VAL A O 1
ATOM 974 N N . THR A 1 121 ? 16.170 2.874 -21.378 1.00 65.31 121 THR A N 1
ATOM 975 C CA . THR A 1 121 ? 16.311 1.657 -22.189 1.00 65.31 121 THR A CA 1
ATOM 976 C C . THR A 1 121 ? 16.487 1.991 -23.672 1.00 65.31 121 THR A C 1
ATOM 978 O O . THR A 1 121 ? 17.339 1.385 -24.317 1.00 65.31 121 THR A O 1
ATOM 981 N N . ALA A 1 122 ? 15.765 2.988 -24.200 1.00 62.22 122 ALA A N 1
ATOM 982 C CA . ALA A 1 122 ? 15.897 3.427 -25.593 1.00 62.22 122 ALA A CA 1
ATOM 983 C C . ALA A 1 122 ? 17.274 4.046 -25.893 1.00 62.22 122 ALA A C 1
ATOM 985 O O . ALA A 1 122 ? 17.870 3.762 -26.932 1.00 62.22 122 ALA A O 1
ATOM 986 N 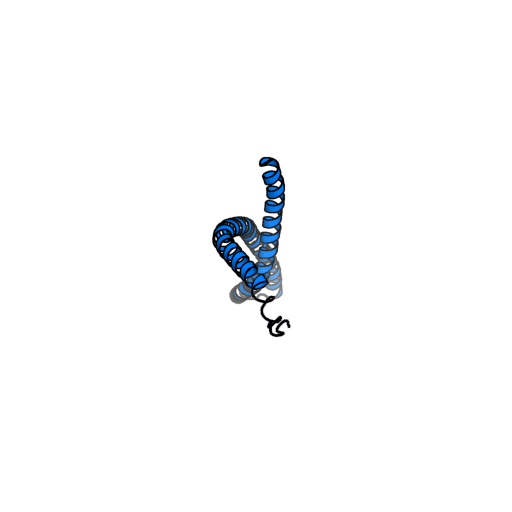N . LEU A 1 123 ? 17.814 4.836 -24.959 1.00 61.94 123 LEU A N 1
ATOM 987 C 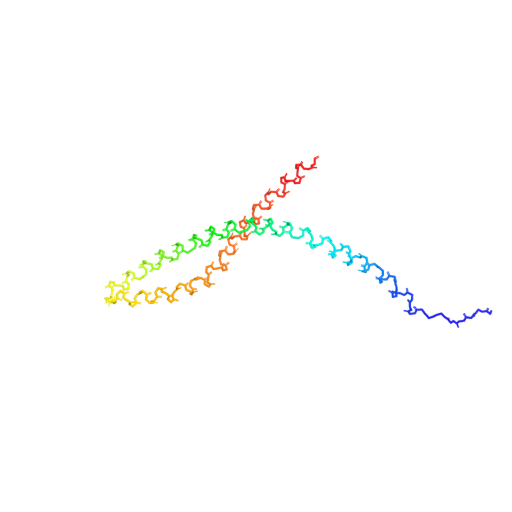CA . LEU A 1 123 ? 19.152 5.422 -25.081 1.00 61.94 123 LEU A CA 1
ATOM 988 C C . LEU A 1 123 ? 20.272 4.380 -24.965 1.00 61.94 123 LEU A C 1
ATOM 990 O O . LEU A 1 123 ? 21.326 4.550 -25.561 1.00 61.94 123 LEU A O 1
ATOM 994 N N . LYS A 1 124 ? 20.051 3.289 -24.224 1.00 58.69 124 LYS A N 1
ATOM 995 C CA . LYS A 1 124 ? 21.031 2.203 -24.054 1.00 58.69 124 LYS A CA 1
ATOM 996 C C . LYS A 1 124 ? 21.136 1.275 -25.271 1.00 58.69 124 LYS A C 1
ATOM 998 O O . LYS A 1 124 ? 22.086 0.499 -25.358 1.00 58.69 124 LYS A O 1
ATOM 1003 N N . THR A 1 125 ? 20.152 1.307 -26.168 1.00 65.81 125 THR A N 1
ATOM 1004 C CA . THR A 1 125 ? 20.132 0.504 -27.403 1.00 65.81 125 THR A CA 1
ATOM 1005 C C . THR A 1 125 ? 20.668 1.240 -28.635 1.00 65.81 125 THR A C 1
ATOM 1007 O O . THR A 1 125 ? 20.695 0.641 -29.709 1.00 65.81 125 THR A O 1
ATOM 1010 N N .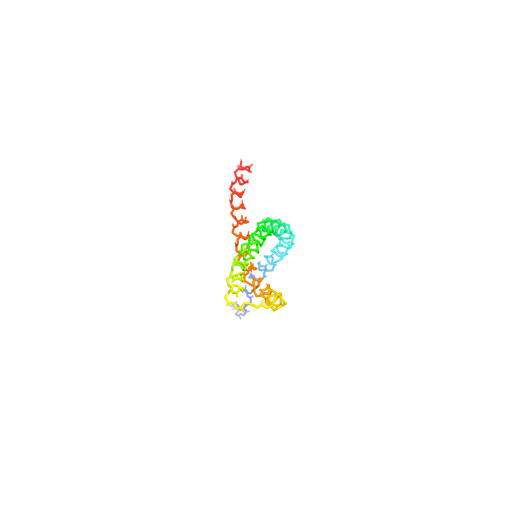 LEU A 1 126 ? 21.063 2.509 -28.487 1.00 48.12 126 LEU A N 1
ATOM 1011 C CA . LEU A 1 126 ? 21.610 3.377 -29.536 1.00 48.12 126 LEU A CA 1
ATOM 1012 C C . LEU A 1 126 ? 23.139 3.452 -29.412 1.00 48.12 126 LEU A C 1
ATOM 1014 O O . LEU A 1 126 ? 23.804 3.427 -30.470 1.00 48.12 126 LEU A O 1
#

Radius of gyration: 29.62 Å; chains: 1; bounding box: 44×24×110 Å

Organism: NCBI:txid412755

InterPro domains:
  IPR005495 Permease LptG/LptF-related [PF03739] (40-125)
  IPR005495 Permease LptG/LptF-related [PTHR33529] (36-124)

Foldseek 3Di:
DDDDDDPPPPPPPVVVVVVVVVVVVVCVVVCPVVCVVVVVVLVVLLVVQLVVQLVVQVVVVVVVLVVVVVVVCVPPVDDPVVVVVVVVVVVVVSCVVSNVVSSVRSNVSSVVVVVVVVVVVVVVVD